Protein AF-A0A2T2VG51-F1 (afdb_monomer_lite)

Sequence (63 aa):
MFVDEAGFYQLPAAVRTYAPRGQTPVLRAPLNYDNLSAISGITPAGKLYMRVFDDSIRGTGVA

Radius of gyration: 17.61 Å; chains: 1; bounding box: 39×43×38 Å

Structure (mmCIF, N/CA/C/O backbone):
data_AF-A0A2T2VG51-F1
#
_entry.id   AF-A0A2T2VG51-F1
#
loop_
_atom_site.group_PDB
_atom_site.id
_atom_site.type_symbol
_atom_site.label_atom_id
_atom_site.label_alt_id
_atom_site.label_comp_id
_atom_site.label_asym_id
_atom_site.label_entity_id
_atom_site.label_seq_id
_atom_site.pdbx_PDB_ins_code
_atom_site.Cartn_x
_atom_site.Cartn_y
_atom_site.Cartn_z
_atom_site.occupancy
_atom_site.B_iso_or_equiv
_atom_site.auth_seq_id
_atom_site.auth_comp_id
_atom_site.auth_asym_id
_atom_site.auth_atom_id
_atom_site.pdbx_PDB_model_num
ATOM 1 N N . MET A 1 1 ? 16.719 1.132 -14.318 1.00 83.69 1 MET A N 1
ATOM 2 C CA . MET A 1 1 ? 15.417 0.546 -13.936 1.00 83.69 1 MET A CA 1
ATOM 3 C C . MET A 1 1 ? 15.439 0.425 -12.433 1.00 83.69 1 MET A C 1
ATOM 5 O O . MET A 1 1 ? 16.444 -0.051 -11.923 1.00 83.69 1 MET A O 1
ATOM 9 N N . PHE A 1 2 ? 14.409 0.913 -11.752 1.00 94.62 2 PHE A N 1
ATOM 10 C CA . PHE A 1 2 ? 14.284 0.765 -10.300 1.00 94.62 2 PHE A CA 1
ATOM 11 C C . PHE A 1 2 ? 13.213 -0.277 -10.008 1.00 94.62 2 PHE A C 1
ATOM 13 O O . PHE A 1 2 ? 12.225 -0.332 -10.741 1.00 94.62 2 PHE A O 1
ATOM 20 N N . VAL A 1 3 ? 13.442 -1.112 -8.997 1.00 96.62 3 VAL A N 1
ATOM 21 C CA . VAL A 1 3 ? 12.552 -2.201 -8.583 1.00 96.62 3 VAL A CA 1
ATOM 22 C C . VAL A 1 3 ? 12.522 -2.235 -7.064 1.00 96.62 3 VAL A C 1
ATOM 24 O O . VAL A 1 3 ? 13.571 -2.067 -6.445 1.00 96.62 3 VAL A O 1
ATOM 27 N N . ASP A 1 4 ? 11.340 -2.444 -6.496 1.00 95.38 4 ASP A N 1
ATOM 28 C CA . ASP A 1 4 ? 11.140 -2.562 -5.053 1.00 95.38 4 ASP A CA 1
ATOM 29 C C . ASP A 1 4 ? 9.959 -3.491 -4.729 1.00 95.38 4 ASP A C 1
ATOM 31 O O . ASP A 1 4 ? 9.091 -3.728 -5.582 1.00 95.38 4 ASP A O 1
ATOM 35 N N . GLU A 1 5 ? 9.936 -4.007 -3.500 1.00 95.94 5 GLU A N 1
ATOM 36 C CA . GLU A 1 5 ? 8.846 -4.806 -2.937 1.00 95.94 5 GLU A CA 1
ATOM 37 C C . GLU A 1 5 ? 8.252 -4.116 -1.705 1.00 95.94 5 GLU A C 1
ATOM 39 O O . GLU A 1 5 ? 8.970 -3.644 -0.826 1.00 95.94 5 GLU A O 1
ATOM 44 N N . ALA A 1 6 ? 6.923 -4.138 -1.603 1.00 94.19 6 ALA A N 1
ATOM 45 C CA . AL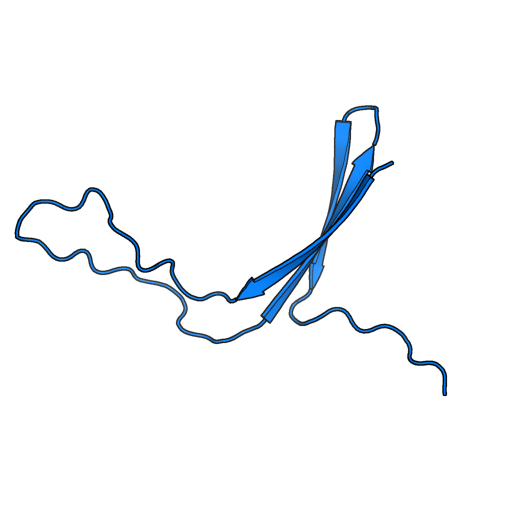A A 1 6 ? 6.204 -3.738 -0.405 1.00 94.19 6 ALA A CA 1
ATOM 46 C C . ALA A 1 6 ? 5.260 -4.851 0.071 1.00 94.19 6 ALA A C 1
ATOM 48 O O . ALA A 1 6 ? 4.495 -5.416 -0.716 1.00 94.19 6 ALA A O 1
ATOM 49 N N . GLY A 1 7 ? 5.298 -5.124 1.376 1.00 92.50 7 GLY A N 1
ATOM 50 C CA . GLY A 1 7 ? 4.332 -5.968 2.075 1.00 92.50 7 GLY A CA 1
ATOM 51 C C . GLY A 1 7 ? 3.217 -5.131 2.703 1.00 92.50 7 GLY A C 1
ATOM 52 O O . GLY A 1 7 ? 3.461 -4.048 3.239 1.00 92.50 7 GLY A O 1
ATOM 53 N N . PHE A 1 8 ? 1.992 -5.642 2.662 1.00 89.75 8 PHE A N 1
ATOM 54 C CA . PHE A 1 8 ? 0.787 -4.982 3.145 1.00 89.75 8 PHE A CA 1
ATOM 55 C C . PHE A 1 8 ? -0.028 -5.935 4.010 1.00 89.75 8 PHE A C 1
ATOM 57 O O . PHE A 1 8 ? -0.303 -7.067 3.622 1.00 89.75 8 PHE A O 1
ATOM 64 N N . TYR A 1 9 ? -0.490 -5.426 5.147 1.00 88.12 9 TYR A N 1
ATOM 65 C CA . TYR A 1 9 ? -1.585 -6.029 5.895 1.00 88.12 9 TYR A CA 1
ATOM 66 C C . TYR A 1 9 ? -2.871 -5.296 5.540 1.00 88.12 9 TYR A C 1
ATOM 68 O O . TYR A 1 9 ? -2.896 -4.064 5.532 1.00 88.12 9 TYR A O 1
ATOM 76 N N . GLN A 1 10 ? -3.957 -6.029 5.306 1.00 82.94 10 GLN A N 1
ATOM 77 C CA . GLN A 1 10 ? -5.259 -5.438 4.965 1.00 82.94 10 GLN A CA 1
ATOM 78 C C . GLN A 1 10 ? -5.997 -4.809 6.163 1.00 82.94 10 GLN A C 1
ATOM 80 O O . GLN A 1 10 ? -7.207 -4.593 6.112 1.00 82.94 10 GLN A O 1
ATOM 85 N N . LEU A 1 11 ? -5.279 -4.463 7.234 1.00 86.06 11 LEU A N 1
ATOM 86 C CA . LEU A 1 11 ? -5.863 -3.813 8.399 1.00 86.06 11 LEU A CA 1
ATOM 87 C C . LEU A 1 11 ? -6.226 -2.353 8.087 1.00 86.06 11 LEU A C 1
ATOM 89 O O . LEU A 1 11 ? -5.433 -1.627 7.478 1.00 86.06 11 LEU A O 1
ATOM 93 N N . PRO A 1 12 ? -7.396 -1.871 8.539 1.00 82.44 12 PRO A N 1
ATOM 94 C CA . PRO A 1 12 ? -7.760 -0.477 8.367 1.00 82.44 12 PRO A CA 1
ATOM 95 C C . PRO A 1 12 ? -6.802 0.434 9.132 1.00 82.44 12 PRO A C 1
ATOM 97 O O . PRO A 1 12 ? -6.491 0.206 10.302 1.00 82.44 12 PRO A O 1
ATOM 100 N N . ALA A 1 13 ? -6.412 1.537 8.498 1.00 80.31 13 ALA A N 1
ATOM 101 C CA . ALA A 1 13 ? -5.710 2.618 9.171 1.00 80.31 13 ALA A CA 1
ATOM 102 C C . ALA A 1 13 ? -6.657 3.316 10.166 1.00 80.31 13 ALA A C 1
ATOM 104 O O . ALA A 1 13 ? -7.404 4.229 9.810 1.00 80.31 13 ALA A O 1
ATOM 105 N N . ALA A 1 14 ? -6.630 2.885 11.427 1.00 78.06 14 ALA A N 1
ATOM 106 C CA . ALA A 1 14 ? -7.347 3.529 12.525 1.00 78.06 14 ALA A CA 1
ATOM 107 C C . ALA A 1 14 ? -6.621 4.819 12.950 1.00 78.06 14 ALA A C 1
ATOM 109 O O . ALA A 1 14 ? -5.916 4.866 13.956 1.00 78.06 14 ALA A O 1
ATOM 110 N N . VAL A 1 15 ? -6.764 5.872 12.145 1.00 80.44 15 VAL A N 1
ATOM 111 C CA . VAL A 1 15 ? -6.133 7.184 12.358 1.00 80.44 15 VAL A CA 1
ATOM 112 C C . VAL A 1 15 ? -7.177 8.283 12.549 1.00 80.44 15 VAL A C 1
ATOM 114 O O . VAL A 1 15 ? -8.369 8.082 12.315 1.00 80.44 15 VAL A O 1
ATOM 117 N N . ARG A 1 16 ? -6.742 9.478 12.971 1.00 79.12 16 ARG A N 1
ATOM 118 C CA . ARG A 1 16 ? -7.627 10.645 13.087 1.00 79.12 16 ARG A CA 1
ATOM 119 C C . ARG A 1 16 ? -8.193 11.005 11.711 1.00 79.12 16 ARG A C 1
ATOM 121 O O . ARG A 1 16 ? -7.449 1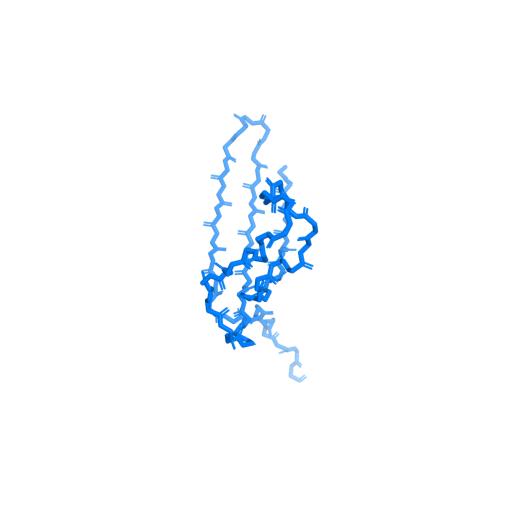1.430 10.833 1.00 79.12 16 ARG A O 1
ATOM 128 N N . THR A 1 17 ? -9.505 10.889 11.552 1.00 77.75 17 THR A N 1
ATOM 129 C CA . THR A 1 17 ? -10.225 11.306 10.342 1.00 77.75 17 THR A CA 1
ATOM 130 C C . THR A 1 17 ? -10.912 12.657 10.559 1.00 77.75 17 THR A C 1
ATOM 132 O O . THR A 1 17 ? -11.042 13.131 11.689 1.00 77.75 17 THR A O 1
ATOM 135 N N . TYR A 1 18 ? -11.38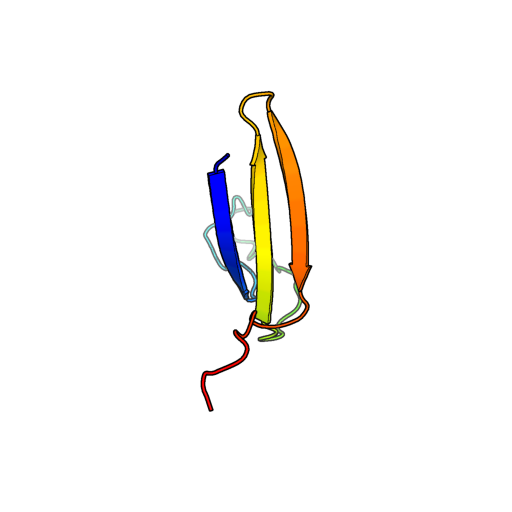4 13.287 9.481 1.00 84.38 18 TYR A N 1
ATOM 136 C CA . TYR A 1 18 ? -12.178 14.52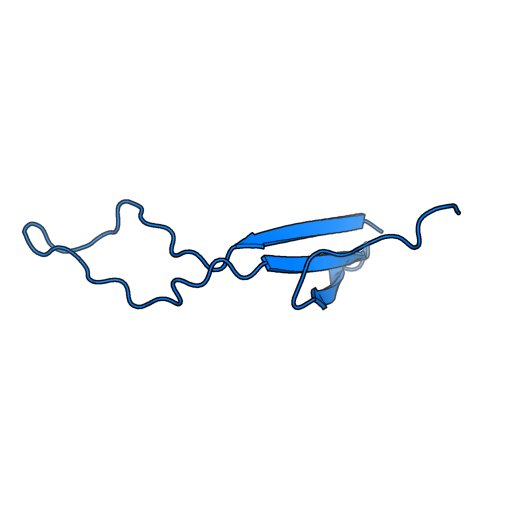4 9.530 1.00 84.38 18 TYR A CA 1
ATOM 137 C C . TYR A 1 18 ? -13.649 14.288 9.928 1.00 84.38 18 TYR A C 1
ATOM 139 O O . TYR A 1 18 ? -14.546 14.980 9.449 1.00 84.38 18 TYR A O 1
ATOM 147 N N . ALA A 1 19 ? -13.923 13.294 10.776 1.00 85.19 19 ALA A N 1
ATOM 148 C CA . ALA A 1 19 ? -15.282 12.989 11.200 1.00 85.19 19 ALA A CA 1
ATOM 149 C C . ALA A 1 19 ? -15.902 14.144 12.015 1.00 85.19 19 ALA A C 1
ATOM 151 O O . ALA A 1 19 ? -15.186 14.827 12.761 1.00 85.19 19 ALA A O 1
ATOM 152 N N . PRO A 1 20 ? -17.226 14.371 11.905 1.00 86.50 20 PRO A N 1
ATOM 153 C CA . PRO A 1 20 ? -17.920 15.378 12.698 1.00 86.50 20 PRO A CA 1
ATOM 154 C C . PRO A 1 20 ? -17.681 15.191 14.202 1.00 86.50 20 PRO A C 1
ATOM 156 O O . PRO A 1 20 ? -17.656 14.073 14.720 1.00 86.50 20 PRO A O 1
ATOM 159 N N . ARG A 1 21 ? -17.521 16.302 14.931 1.00 84.50 21 ARG A N 1
ATOM 160 C CA . ARG A 1 21 ? -17.291 16.258 16.384 1.00 84.50 21 ARG A CA 1
ATOM 161 C C . ARG A 1 21 ? -18.480 15.583 17.073 1.00 84.50 21 ARG A C 1
ATOM 163 O O . ARG A 1 21 ? -19.626 15.937 16.818 1.00 84.50 21 ARG A O 1
ATOM 170 N N . GLY A 1 22 ? -18.191 14.623 17.950 1.00 86.25 22 GLY A N 1
ATOM 171 C CA . GLY A 1 22 ? -19.212 13.839 18.652 1.00 86.25 22 GLY A CA 1
ATOM 172 C C . GLY A 1 22 ? -19.800 12.679 17.841 1.00 86.25 22 GLY A C 1
ATOM 173 O O . GLY A 1 22 ? -20.654 11.970 18.360 1.00 86.25 22 GLY A O 1
ATOM 174 N N . GLN A 1 23 ? -19.339 12.451 16.606 1.00 87.38 23 GLN A N 1
ATOM 175 C CA . GLN A 1 23 ? -19.740 11.305 15.791 1.00 87.38 23 GLN A CA 1
ATOM 176 C C . GLN A 1 23 ? -18.521 10.435 15.503 1.00 87.38 23 GLN A C 1
ATOM 178 O O . GLN A 1 23 ? -17.716 10.742 14.624 1.00 87.38 23 GLN A O 1
ATOM 183 N N . THR A 1 24 ? -18.375 9.343 16.254 1.00 87.00 24 THR A N 1
ATOM 184 C CA . THR A 1 24 ? -17.308 8.375 15.990 1.00 87.00 24 THR A CA 1
ATOM 185 C C . THR A 1 24 ? -17.539 7.736 14.618 1.00 87.00 24 THR A C 1
ATOM 187 O O . THR A 1 24 ? -18.576 7.100 14.413 1.00 87.00 24 THR A O 1
ATOM 190 N N . PRO A 1 25 ? -16.605 7.884 13.667 1.00 86.25 25 PRO A N 1
ATOM 191 C CA . PRO A 1 25 ? -16.740 7.286 12.349 1.00 86.25 25 PRO A CA 1
ATOM 192 C C . PRO A 1 25 ? -16.626 5.763 12.453 1.00 86.25 25 PRO A C 1
ATOM 194 O O . PRO A 1 25 ? -15.690 5.241 13.058 1.00 86.25 25 PRO A O 1
ATOM 197 N N . VAL A 1 26 ? -17.561 5.045 11.829 1.00 86.44 26 VAL A N 1
ATOM 198 C CA . VAL A 1 26 ? -17.489 3.584 11.695 1.00 86.44 26 VAL A CA 1
ATOM 199 C C . VAL A 1 26 ? -16.805 3.253 10.373 1.00 86.44 26 VAL A C 1
ATOM 201 O O . VAL A 1 26 ? -17.373 3.463 9.302 1.00 86.44 26 VAL A O 1
ATOM 204 N N . LEU A 1 27 ? -15.582 2.730 10.448 1.00 82.75 27 LEU A N 1
ATOM 205 C CA . LEU A 1 27 ? -14.839 2.261 9.282 1.00 82.75 27 LEU A CA 1
ATOM 206 C C . LEU A 1 27 ? -15.218 0.806 8.991 1.00 82.75 27 LEU A C 1
ATOM 208 O O . LEU A 1 27 ? -14.995 -0.076 9.817 1.00 82.75 27 LEU A O 1
ATOM 212 N N . ARG A 1 28 ? -15.793 0.550 7.813 1.00 85.38 28 ARG A N 1
ATOM 213 C CA . ARG A 1 28 ? -16.015 -0.811 7.314 1.00 85.38 28 ARG A CA 1
ATOM 214 C C . ARG A 1 28 ? -14.807 -1.213 6.484 1.00 85.38 28 ARG A C 1
ATOM 216 O O . ARG A 1 28 ? -14.582 -0.641 5.423 1.00 85.38 28 ARG A O 1
ATOM 223 N N . ALA A 1 29 ? -14.049 -2.178 6.975 1.00 82.75 29 ALA A N 1
ATOM 224 C CA . ALA A 1 29 ? -12.900 -2.733 6.281 1.00 82.75 29 ALA A CA 1
ATOM 225 C C . ALA A 1 29 ? -12.790 -4.231 6.584 1.00 82.75 29 ALA A C 1
ATOM 227 O O . ALA A 1 29 ? -13.311 -4.677 7.614 1.00 82.75 29 ALA A O 1
ATOM 228 N N . PRO A 1 30 ? -12.117 -5.004 5.718 1.00 77.81 30 PRO A N 1
ATOM 229 C CA . PRO A 1 30 ? -11.634 -6.327 6.080 1.00 77.81 30 PRO A CA 1
ATOM 230 C C . PRO A 1 30 ? -10.793 -6.227 7.361 1.00 77.81 30 PRO A C 1
ATOM 232 O O . PRO A 1 30 ? -9.934 -5.360 7.484 1.00 77.81 30 PRO A O 1
ATOM 235 N N . LEU A 1 31 ? -11.088 -7.072 8.346 1.00 78.19 31 LEU A N 1
ATOM 236 C CA . LEU A 1 31 ? -10.284 -7.233 9.566 1.00 78.19 31 LEU A CA 1
ATOM 237 C C . LEU A 1 31 ? -9.565 -8.584 9.521 1.00 78.19 31 LEU A C 1
ATOM 239 O O . LEU A 1 31 ? -9.502 -9.311 10.511 1.00 78.19 31 LEU A O 1
ATOM 243 N N . ASN A 1 32 ? -9.099 -8.946 8.330 1.00 79.94 32 ASN A N 1
ATOM 244 C CA . ASN A 1 32 ? -8.267 -10.108 8.098 1.00 79.94 32 ASN A CA 1
ATOM 245 C C . ASN A 1 32 ? -6.799 -9.686 8.237 1.00 79.94 32 ASN A C 1
ATOM 247 O O . ASN A 1 32 ? -6.384 -8.607 7.821 1.00 79.94 32 ASN A O 1
ATOM 251 N N . TYR A 1 33 ? -6.001 -10.548 8.854 1.00 81.38 33 TYR A N 1
ATOM 252 C CA . TYR A 1 33 ? -4.551 -10.374 8.948 1.00 81.38 33 TYR A CA 1
ATOM 253 C C . TYR A 1 33 ? -3.861 -10.987 7.724 1.00 81.38 33 TYR A C 1
ATOM 255 O O . TYR A 1 33 ? -2.752 -11.508 7.828 1.00 81.38 33 TYR A O 1
ATOM 263 N N . ASP A 1 34 ? -4.547 -10.958 6.581 1.00 86.62 34 ASP A N 1
ATOM 264 C CA . ASP A 1 34 ? -4.040 -11.504 5.333 1.00 86.62 34 ASP A CA 1
ATOM 265 C C . ASP A 1 34 ? -2.875 -10.633 4.856 1.00 86.62 34 ASP A C 1
ATOM 267 O O . ASP A 1 34 ? -2.927 -9.395 4.906 1.00 86.62 34 ASP A O 1
ATOM 271 N N . ASN A 1 35 ? -1.809 -11.305 4.430 1.00 88.12 35 ASN A N 1
ATOM 272 C CA . ASN A 1 35 ? -0.615 -10.675 3.895 1.00 88.12 35 ASN A CA 1
ATOM 273 C C . ASN A 1 35 ? -0.777 -10.492 2.393 1.00 88.12 35 ASN A C 1
ATOM 275 O O . ASN A 1 35 ? -1.121 -11.431 1.691 1.00 88.12 35 ASN A O 1
ATOM 279 N N . LEU A 1 36 ? -0.464 -9.309 1.889 1.00 92.06 36 LEU A N 1
ATOM 280 C CA . LEU A 1 36 ? -0.319 -9.051 0.463 1.00 92.06 36 LEU A CA 1
ATOM 281 C C . LEU A 1 36 ? 1.100 -8.575 0.202 1.00 92.06 36 LEU A C 1
ATOM 283 O O . LEU A 1 36 ? 1.588 -7.688 0.897 1.00 92.06 36 LEU A O 1
ATOM 287 N N . SER A 1 37 ? 1.737 -9.095 -0.837 1.00 93.38 37 SER A N 1
ATOM 288 C CA . SER A 1 37 ? 3.002 -8.548 -1.328 1.00 93.38 37 SER A CA 1
ATOM 289 C C . SER A 1 37 ? 2.796 -7.961 -2.713 1.00 93.38 37 SER A C 1
ATOM 291 O O . SER A 1 37 ? 2.145 -8.559 -3.567 1.00 93.38 37 SER A O 1
ATOM 293 N N . ALA A 1 38 ? 3.380 -6.799 -2.974 1.00 95.69 38 ALA A N 1
ATOM 294 C CA . ALA A 1 38 ? 3.454 -6.242 -4.315 1.00 95.69 38 ALA A CA 1
ATOM 295 C C . ALA A 1 38 ? 4.907 -5.965 -4.679 1.00 95.69 38 ALA A C 1
ATOM 297 O O . ALA A 1 38 ? 5.638 -5.340 -3.915 1.00 95.69 38 ALA A O 1
ATOM 298 N N . ILE A 1 39 ? 5.301 -6.386 -5.877 1.00 96.25 39 ILE A N 1
ATOM 299 C CA . ILE A 1 39 ? 6.594 -6.040 -6.464 1.00 96.25 39 ILE A CA 1
ATOM 300 C C . ILE A 1 39 ? 6.357 -5.162 -7.686 1.00 96.25 39 ILE A C 1
ATOM 302 O O . ILE A 1 39 ? 5.470 -5.433 -8.508 1.00 96.25 39 ILE A O 1
ATOM 306 N N . SER A 1 40 ? 7.137 -4.093 -7.805 1.00 96.81 40 SER A N 1
ATOM 307 C CA . SER A 1 40 ? 6.972 -3.122 -8.879 1.00 96.81 40 SER A CA 1
ATOM 308 C C . SER A 1 40 ? 8.306 -2.666 -9.445 1.00 96.81 40 SER A C 1
ATOM 310 O O . SER A 1 40 ? 9.302 -2.580 -8.731 1.00 96.81 40 SER A O 1
ATOM 312 N N . GLY A 1 41 ? 8.320 -2.362 -10.742 1.00 97.38 41 GLY A N 1
ATOM 313 C CA . GLY A 1 41 ? 9.473 -1.827 -11.450 1.00 97.38 41 GLY A CA 1
ATOM 314 C C . GLY A 1 41 ? 9.108 -0.642 -12.338 1.00 97.38 41 GLY A C 1
ATOM 315 O O . GLY A 1 41 ? 8.132 -0.702 -13.088 1.00 97.38 41 GLY A O 1
ATOM 316 N N . ILE A 1 42 ? 9.920 0.417 -12.296 1.00 97.50 42 ILE A N 1
ATOM 317 C CA . ILE A 1 42 ? 9.761 1.620 -13.124 1.00 97.50 42 ILE A CA 1
ATOM 318 C C . ILE A 1 42 ? 10.943 1.806 -14.085 1.00 97.50 42 ILE A C 1
ATOM 320 O O . ILE A 1 42 ? 12.125 1.691 -13.723 1.00 97.50 42 ILE A O 1
ATOM 324 N N . THR A 1 43 ? 10.628 2.080 -15.351 1.00 97.12 43 THR A N 1
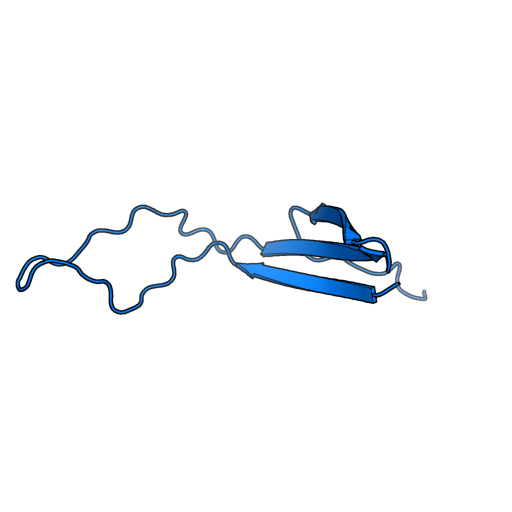ATOM 325 C CA . THR A 1 43 ? 11.626 2.395 -16.382 1.00 97.12 43 THR A CA 1
ATOM 326 C C . THR A 1 43 ? 11.954 3.894 -16.394 1.00 97.12 43 THR A C 1
ATOM 328 O O . THR A 1 43 ? 11.122 4.700 -15.982 1.00 97.12 43 THR A O 1
ATOM 331 N N . PRO A 1 44 ? 13.122 4.315 -16.920 1.00 96.75 44 PRO A N 1
ATOM 332 C CA . PRO A 1 44 ? 13.440 5.742 -17.070 1.00 96.75 44 PRO A CA 1
ATOM 333 C C . PRO A 1 44 ? 12.446 6.516 -17.948 1.00 96.75 44 PRO A C 1
ATOM 335 O O . PRO A 1 44 ? 12.272 7.713 -17.769 1.00 96.75 44 PRO A O 1
ATOM 338 N N . ALA A 1 45 ? 11.763 5.826 -18.867 1.00 97.19 45 ALA A N 1
ATOM 339 C CA . ALA A 1 45 ? 10.693 6.396 -19.684 1.00 97.19 45 ALA A CA 1
ATOM 340 C C . ALA A 1 45 ? 9.347 6.511 -18.934 1.00 97.19 45 ALA A C 1
ATOM 342 O O . ALA A 1 45 ? 8.339 6.861 -19.538 1.00 97.19 45 ALA A O 1
ATOM 343 N N . GLY A 1 46 ? 9.304 6.172 -17.640 1.00 95.00 46 GLY A N 1
ATOM 344 C CA . GLY A 1 46 ? 8.121 6.297 -16.788 1.00 95.00 46 GLY A CA 1
ATOM 345 C C . GLY A 1 46 ? 7.144 5.122 -16.855 1.00 95.00 46 GLY A C 1
ATOM 346 O O . GLY A 1 46 ? 6.049 5.214 -16.307 1.00 95.00 46 GLY A O 1
ATOM 347 N N . LYS A 1 47 ? 7.499 4.002 -17.502 1.00 97.50 47 LYS A N 1
ATOM 348 C CA . LYS A 1 47 ? 6.612 2.831 -17.555 1.00 97.50 47 LYS A CA 1
ATOM 349 C C . LYS A 1 47 ? 6.684 2.048 -16.246 1.00 97.50 47 LYS A C 1
ATOM 351 O O . LYS A 1 47 ? 7.772 1.636 -15.850 1.00 97.50 47 LYS A O 1
ATOM 356 N N . LEU A 1 48 ? 5.524 1.817 -15.634 1.00 96.62 48 LEU A N 1
ATOM 357 C CA . LEU A 1 48 ? 5.356 1.029 -14.415 1.00 96.62 48 LEU A CA 1
ATOM 358 C C . LEU A 1 48 ? 4.904 -0.397 -14.752 1.00 96.62 48 LEU A C 1
ATOM 360 O O . LEU A 1 48 ? 3.965 -0.590 -15.525 1.00 96.62 48 LEU A O 1
ATOM 364 N N . TYR A 1 49 ? 5.549 -1.384 -14.145 1.00 96.88 49 TYR A N 1
ATOM 365 C CA . TYR A 1 49 ? 5.124 -2.780 -14.150 1.00 96.88 49 TYR A CA 1
ATOM 366 C C . TYR A 1 49 ? 4.912 -3.218 -12.711 1.00 96.88 49 TYR A C 1
ATOM 368 O O . TYR A 1 49 ? 5.801 -3.023 -11.893 1.00 96.88 49 TYR A O 1
ATOM 376 N N . MET A 1 50 ? 3.767 -3.822 -12.412 1.00 96.31 50 MET A N 1
ATOM 377 C CA . MET A 1 50 ? 3.407 -4.223 -11.055 1.00 96.31 50 MET A CA 1
ATOM 378 C C . MET A 1 50 ? 2.806 -5.623 -11.065 1.00 96.31 50 MET A C 1
ATOM 380 O O . MET A 1 50 ? 2.048 -5.974 -11.973 1.00 96.31 50 MET A O 1
ATOM 384 N N . ARG A 1 51 ? 3.124 -6.407 -10.038 1.00 96.25 51 ARG A N 1
ATOM 385 C CA . ARG A 1 51 ? 2.468 -7.678 -9.734 1.00 96.25 51 ARG A CA 1
ATOM 386 C C . ARG A 1 51 ? 2.126 -7.715 -8.250 1.00 96.25 51 ARG A C 1
ATOM 388 O O . ARG A 1 51 ? 2.955 -7.343 -7.426 1.00 96.25 51 ARG A O 1
ATOM 395 N N . VAL A 1 52 ? 0.920 -8.180 -7.947 1.00 95.06 52 VAL A N 1
ATOM 396 C CA . VAL A 1 52 ? 0.434 -8.418 -6.585 1.00 95.06 52 VAL A CA 1
ATOM 397 C C . VAL A 1 52 ? 0.384 -9.925 -6.348 1.00 95.06 52 VAL A C 1
ATOM 399 O O . VAL A 1 52 ? 0.060 -10.682 -7.266 1.00 95.06 52 VAL A O 1
ATOM 402 N N . PHE A 1 53 ? 0.742 -10.338 -5.141 1.00 93.31 53 PHE A N 1
ATOM 403 C CA . PHE A 1 53 ? 0.713 -11.704 -4.643 1.00 93.31 53 PHE A CA 1
ATOM 404 C C . PHE A 1 53 ? -0.176 -11.755 -3.401 1.00 93.31 53 PHE A C 1
ATOM 406 O O . PHE A 1 53 ? -0.131 -10.847 -2.570 1.00 93.31 53 PHE A O 1
ATOM 413 N N . ASP A 1 54 ? -0.942 -12.838 -3.278 1.00 91.81 54 ASP A N 1
ATOM 414 C CA . ASP A 1 54 ? -1.892 -13.058 -2.178 1.00 91.81 54 ASP A CA 1
ATOM 415 C C . ASP A 1 54 ? -1.220 -13.450 -0.846 1.00 91.81 54 ASP A C 1
ATOM 417 O O . ASP A 1 54 ? -1.906 -13.707 0.136 1.00 91.81 54 ASP A O 1
ATOM 421 N N . ASP A 1 55 ? 0.112 -13.556 -0.826 1.00 90.31 55 ASP A N 1
ATOM 422 C CA . ASP A 1 55 ? 0.932 -13.812 0.361 1.00 90.31 55 ASP A CA 1
ATOM 423 C C . ASP A 1 55 ? 2.371 -13.315 0.100 1.00 90.31 55 ASP A C 1
ATOM 425 O O . ASP A 1 55 ? 2.709 -12.838 -0.989 1.00 90.31 55 ASP A O 1
ATOM 429 N N . SER A 1 56 ? 3.228 -13.460 1.106 1.00 89.31 56 SER A N 1
ATOM 430 C CA . SER A 1 56 ? 4.644 -13.108 1.099 1.00 89.31 56 SER A CA 1
ATOM 431 C C . SER A 1 56 ? 5.402 -13.783 -0.047 1.00 89.31 56 SER A C 1
ATOM 433 O O . SER A 1 56 ? 5.311 -15.001 -0.244 1.00 89.31 56 SER A O 1
ATOM 435 N N . ILE A 1 57 ? 6.231 -13.015 -0.756 1.00 89.50 57 ILE A N 1
ATOM 436 C CA . ILE A 1 57 ? 7.111 -13.547 -1.800 1.00 89.50 57 ILE A CA 1
ATOM 437 C C . ILE A 1 57 ? 8.245 -14.331 -1.132 1.00 89.50 57 ILE A C 1
ATOM 439 O O . ILE A 1 57 ? 8.977 -13.816 -0.290 1.00 89.50 57 ILE A O 1
ATOM 443 N N . ARG A 1 58 ? 8.405 -15.604 -1.507 1.00 87.62 58 ARG A N 1
ATOM 444 C CA . ARG A 1 58 ? 9.461 -16.478 -0.978 1.00 87.62 58 ARG A CA 1
ATOM 445 C C . ARG A 1 58 ? 10.466 -16.792 -2.076 1.00 87.62 58 ARG A C 1
ATOM 447 O O . ARG A 1 58 ? 10.086 -17.180 -3.180 1.00 87.62 58 ARG A O 1
ATOM 454 N N . GLY A 1 59 ? 11.751 -16.650 -1.763 1.00 84.06 59 GLY A N 1
ATOM 455 C CA . GLY A 1 59 ? 12.813 -17.165 -2.620 1.00 84.06 59 GLY A CA 1
ATOM 456 C C . GLY A 1 59 ? 12.801 -18.694 -2.631 1.00 84.06 59 GLY A C 1
ATOM 457 O O . GLY A 1 59 ? 12.428 -19.331 -1.645 1.00 84.06 59 GLY A O 1
ATOM 458 N N . THR A 1 60 ? 13.236 -19.298 -3.734 1.00 78.38 60 THR A N 1
ATOM 459 C CA . THR A 1 60 ? 13.597 -20.719 -3.748 1.00 78.38 60 THR A CA 1
ATOM 460 C C . THR A 1 60 ? 14.838 -20.868 -2.872 1.00 78.38 60 THR A C 1
ATOM 462 O O . THR A 1 60 ? 15.935 -20.521 -3.308 1.00 78.38 60 THR A O 1
ATOM 465 N N . GLY A 1 61 ? 14.665 -21.255 -1.608 1.00 62.12 61 GLY A N 1
ATOM 466 C CA . GLY A 1 61 ? 15.779 -21.418 -0.675 1.00 62.12 61 GLY A CA 1
ATOM 467 C C . GLY A 1 61 ? 16.892 -22.277 -1.279 1.00 62.12 61 GLY A C 1
ATOM 468 O O . GLY A 1 61 ? 16.619 -23.235 -2.005 1.00 62.12 61 GLY A O 1
ATOM 469 N N . VAL A 1 62 ? 18.144 -21.913 -0.995 1.00 61.81 62 VAL A N 1
ATOM 470 C CA . VAL A 1 62 ? 19.283 -22.816 -1.201 1.00 61.81 62 VAL A CA 1
ATOM 471 C C . VAL A 1 62 ? 19.039 -24.035 -0.310 1.00 61.81 62 VAL A C 1
ATOM 473 O O . VAL A 1 62 ? 18.729 -23.856 0.870 1.00 61.81 62 VAL A O 1
ATOM 476 N N . ALA A 1 63 ? 19.081 -25.227 -0.907 1.00 51.09 63 ALA A N 1
ATOM 477 C CA . ALA A 1 63 ? 18.887 -26.505 -0.223 1.00 51.09 63 ALA A CA 1
ATOM 478 C C . ALA A 1 63 ? 19.938 -26.749 0.870 1.00 51.09 63 ALA A C 1
ATOM 480 O O . ALA A 1 63 ? 21.087 -26.280 0.694 1.00 51.09 63 ALA A O 1
#

Secondary structure (DSSP, 8-state):
-EEEEEEEE---------PPTT------------EEEEEEEE-TT--EEEEEESS--------

Foldseek 3Di:
DDKDKDKDFQDDPPDDDPDPPPDDDDDDTDPDRWMKMKMWDADPVGDIDIDIDRHDDDDPDDD

pLDDT: mean 87.43, st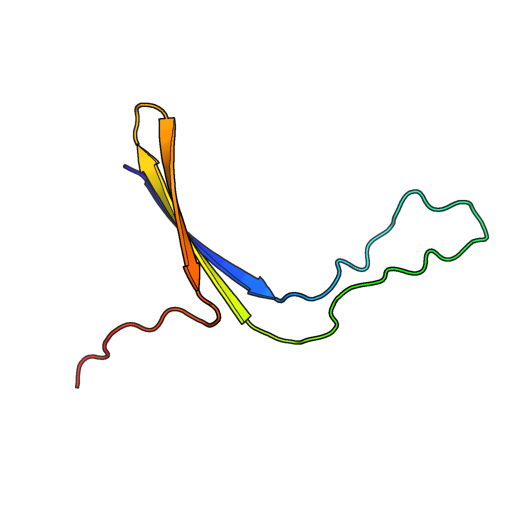d 9.09, range [51.09, 97.5]